Protein AF-0000000070023999 (afdb_homodimer)

Secondary structure (DSSP, 8-state):
----------------------HHHHHHHHHHHHHH-S-SEEEHHHHHHHHT--HHHHHHHHHHHHHTTSEEEEETTEEEE-/----------------------HHHHHHHHHHHHHH-S-SEEEHHHHHHHHT--HHHHHHHHHHHHHTTSEEEEETTEEEE-

pLDDT: mean 82.37, std 25.45, range [27.11, 98.69]

InterPro domains:
  IPR003316 E2F/DP family, winged-helix DNA-binding domain [PF02319] (20-82)
  IPR003316 E2F/DP family, winged-helix DNA-binding domain [SM01372] (18-82)
  IPR015633 E2F Family [PTHR12081] (13-81)
  IPR036388 Winged helix-like DNA-binding domain superfamily [G3DSA:1.10.10.10] (12-82)
  IPR036390 Winged helix DNA-binding domain superfamily [SSF46785] (18-82)

Radius of gyration: 24.55 Å; Cα contacts (8 Å, |Δi|>4): 162; chains: 2; bounding box: 36×41×125 Å

Sequence (164 aa):
KRSFAVHRSFLLPSKRPRHDTSLCFLTQRVCMILRDSCSRVIDLNALAKTLKVPKRRLYDVTNVLEGISLARKKSKNHIEWLKRSFAVHRSFLLPSKRPRHDTSLCFLTQRVCMILRDSCSRVIDLNALAKTLKVPKRRLYDVTNVLEGISLARKKSKNHIEWL

Nearest PDB structures (foldseek):
  2heo-assembly1_A  TM=8.759E-01  e=2.581E-01  Mus musculus
  8rpr-assembly1_A  TM=7.071E-01  e=1.057E-01  Streptomyces griseoviridis
  4p9f-assembly1_A  TM=7.690E-01  e=3.397E-01  Escherichia coli UMEA 3718-1
  8bgt-assembly1_A  TM=6.507E-01  e=2.961E-01  Photorhabdus laumondii subsp. laumondii TTO1
  1mkm-assembly1_B  TM=8.108E-01  e=1.437E+00  Thermotoga maritima

Foldseek 3Di:
DPCPPDPPPPVVVVPVPPPPPDLVSVLVVVVVCCVVDPFQKDQLVVVCVVVVHPSVSVCVNQVVCVVVPQKDDDDVRMIGGD/DPPPDDPPPPVVPPPVPPQPPDLVSVLVVVVVCCVVDPFQKDQLVVVCVVVVHPSVSVVVNQVVCVVVPQKDDDDVRMIGGD

Organism: Takifugu rubripes (NCBI:txid31033)

Structure (mmCIF, N/CA/C/O backbone):
data_AF-0000000070023999-model_v1
#
loop_
_entity.id
_entity.type
_entity.pdbx_description
1 polymer 'E2F/DP family winged-helix DNA-binding domain-containing protein'
#
loop_
_atom_site.group_PDB
_atom_site.id
_atom_site.type_symbol
_atom_site.label_atom_id
_atom_site.label_alt_id
_atom_site.label_comp_id
_atom_site.label_asym_id
_atom_site.label_entity_id
_atom_site.label_seq_id
_atom_site.pdbx_PDB_ins_code
_atom_site.Cartn_x
_atom_site.Cartn_y
_atom_site.Cartn_z
_atom_site.occupancy
_atom_site.B_iso_or_equiv
_atom_site.auth_seq_id
_atom_site.auth_comp_id
_atom_site.auth_asym_id
_atom_site.auth_atom_id
_atom_site.pdbx_PDB_model_num
ATOM 1 N N . LYS A 1 1 ? 22.344 9.93 60.844 1 27.11 1 LYS A N 1
ATOM 2 C CA . LYS A 1 1 ? 21.609 10.641 59.781 1 27.11 1 LYS A CA 1
ATOM 3 C C . LYS A 1 1 ? 22.203 10.375 58.406 1 27.11 1 LYS A C 1
ATOM 5 O O . LYS A 1 1 ? 23.266 10.922 58.062 1 27.11 1 LYS A O 1
ATOM 10 N N . ARG A 1 2 ? 22.203 9.062 57.938 1 32.91 2 ARG A N 1
ATOM 11 C CA . ARG A 1 2 ? 22.828 8.398 56.781 1 32.91 2 ARG A CA 1
ATOM 12 C C . ARG A 1 2 ? 22.234 8.891 55.469 1 32.91 2 ARG A C 1
ATOM 14 O O . ARG A 1 2 ? 21.078 8.602 55.156 1 32.91 2 ARG A O 1
ATOM 21 N N . SER A 1 3 ? 22.484 10.242 55.156 1 30.94 3 SER A N 1
ATOM 22 C CA . SER A 1 3 ? 21.922 11.016 54.062 1 30.94 3 SER A CA 1
ATOM 23 C C . SER A 1 3 ? 22.297 10.383 52.719 1 30.94 3 SER A C 1
ATOM 25 O O . SER A 1 3 ? 23.406 10.586 52.219 1 30.94 3 SER A O 1
ATOM 27 N N . PHE A 1 4 ? 22.016 9.07 52.5 1 35.56 4 PHE A N 1
ATOM 28 C CA . PHE A 1 4 ? 22.328 8.398 51.25 1 35.56 4 PHE A CA 1
ATOM 29 C C . PHE A 1 4 ? 21.562 9.031 50.094 1 35.56 4 PHE A C 1
ATOM 31 O O . PHE A 1 4 ? 20.391 8.719 49.875 1 35.56 4 PHE A O 1
ATOM 38 N N . ALA A 1 5 ? 21.609 10.398 49.875 1 30.94 5 ALA A N 1
ATOM 39 C CA . ALA A 1 5 ? 20.781 11.164 48.938 1 30.94 5 ALA A CA 1
ATOM 40 C C . ALA A 1 5 ? 20.938 10.664 47.5 1 30.94 5 ALA A C 1
ATOM 42 O O . ALA A 1 5 ? 19.969 10.617 46.75 1 30.94 5 ALA A O 1
ATOM 43 N N . VAL A 1 6 ? 22.188 10.578 47.031 1 36.22 6 VAL A N 1
ATOM 44 C CA . VAL A 1 6 ? 22.375 11.141 45.688 1 36.22 6 VAL A CA 1
ATOM 45 C C . VAL A 1 6 ? 21.75 10.211 44.656 1 36.22 6 VAL A C 1
ATOM 47 O O . VAL A 1 6 ? 22.344 9.195 44.281 1 36.22 6 VAL A O 1
ATOM 50 N N . HIS A 1 7 ? 20.625 9.586 44.844 1 36.78 7 HIS A N 1
ATOM 51 C CA . HIS A 1 7 ? 20.266 8.664 43.781 1 36.78 7 HIS A CA 1
ATOM 52 C C . HIS A 1 7 ? 20.203 9.375 42.438 1 36.78 7 HIS A C 1
ATOM 54 O O . HIS A 1 7 ? 19.547 10.422 42.312 1 36.78 7 HIS A O 1
ATOM 60 N N . ARG A 1 8 ? 21.266 9.336 41.594 1 33.03 8 ARG A N 1
ATOM 61 C CA . ARG A 1 8 ? 21.453 9.742 40.188 1 33.03 8 ARG A CA 1
ATOM 62 C C . ARG A 1 8 ? 20.219 9.43 39.375 1 33.03 8 ARG A C 1
ATOM 64 O O . ARG A 1 8 ? 19.703 8.312 39.406 1 33.03 8 ARG A O 1
ATOM 71 N N . SER A 1 9 ? 19.344 10.414 39.125 1 36.03 9 SER A N 1
ATOM 72 C CA . SER A 1 9 ? 18.234 10.57 38.188 1 36.03 9 SER A CA 1
ATOM 73 C C . SER A 1 9 ? 18.578 9.953 36.844 1 36.03 9 SER A C 1
ATOM 75 O O . SER A 1 9 ? 19.562 10.344 36.188 1 36.03 9 SER A O 1
ATOM 77 N N . PHE A 1 10 ? 18.562 8.609 36.75 1 35 10 PHE A N 1
ATOM 78 C CA . PHE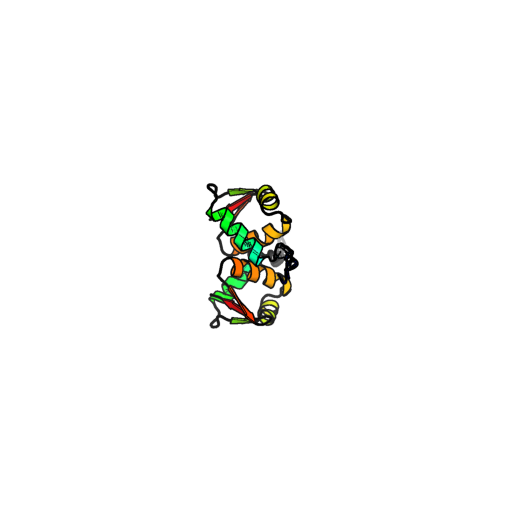 A 1 10 ? 18.609 7.918 35.469 1 35 10 PHE A CA 1
ATOM 79 C C . PHE A 1 10 ? 17.859 8.703 34.406 1 35 10 PHE A C 1
ATOM 81 O O . PHE A 1 10 ? 16.641 8.836 34.469 1 35 10 PHE A O 1
ATOM 88 N N . LEU A 1 11 ? 18.297 9.914 34.125 1 34.97 11 LEU A N 1
ATOM 89 C CA . LEU A 1 11 ? 17.922 10.656 32.906 1 34.97 11 LEU A CA 1
ATOM 90 C C . LEU A 1 11 ? 17.656 9.711 31.75 1 34.97 11 LEU A C 1
ATOM 92 O O . LEU A 1 11 ? 18.547 9.008 31.297 1 34.97 11 LEU A O 1
ATOM 96 N N . LEU A 1 12 ? 16.672 8.906 31.969 1 38.38 12 LEU A N 1
ATOM 97 C CA . LEU A 1 12 ? 16.203 8.094 30.844 1 38.38 12 LEU A CA 1
ATOM 98 C C . LEU A 1 12 ? 16.188 8.914 29.562 1 38.38 12 LEU A C 1
ATOM 100 O O . LEU A 1 12 ? 15.594 10 29.516 1 38.38 12 LEU A O 1
ATOM 104 N N . PRO A 1 13 ? 17.266 8.922 28.859 1 37.78 13 PRO A N 1
ATOM 105 C CA . PRO A 1 13 ? 17.188 9.625 27.578 1 37.78 13 PRO A CA 1
ATOM 106 C C . PRO A 1 13 ? 15.867 9.391 26.859 1 37.78 13 PRO A C 1
ATOM 108 O O . PRO A 1 13 ? 15.32 8.281 26.891 1 37.78 13 PRO A O 1
ATOM 111 N N . SER A 1 14 ? 14.805 10.188 27.062 1 37.34 14 SER A N 1
ATOM 112 C CA . SER A 1 14 ? 13.602 10.18 26.234 1 37.34 14 SER A CA 1
ATOM 113 C C . SER A 1 14 ? 13.938 9.93 24.766 1 37.34 14 SER A C 1
ATOM 115 O O . SER A 1 14 ? 14.18 10.875 24.016 1 37.34 14 SER A O 1
ATOM 117 N N . LYS A 1 15 ? 15.117 9.289 24.453 1 40.56 15 LYS A N 1
ATOM 118 C CA . LYS A 1 15 ? 15.273 9.117 23.016 1 40.56 15 LYS A CA 1
ATOM 119 C C . LYS A 1 15 ? 13.938 8.789 22.359 1 40.56 15 LYS A C 1
ATOM 121 O O . LYS A 1 15 ? 13.266 7.828 22.75 1 40.56 15 LYS A O 1
ATOM 126 N N . ARG A 1 16 ? 13.141 9.742 21.984 1 41.91 16 ARG A N 1
ATOM 127 C CA . ARG A 1 16 ? 11.984 9.453 21.156 1 41.91 16 ARG A CA 1
ATOM 128 C C . ARG A 1 16 ? 12.188 8.172 20.344 1 41.91 16 ARG A C 1
ATOM 130 O O . ARG A 1 16 ? 13.289 7.91 19.859 1 41.91 16 ARG A O 1
ATOM 137 N N . PRO A 1 17 ? 11.75 7.047 20.734 1 46.25 17 PRO A N 1
ATOM 138 C CA . PRO A 1 17 ? 11.953 5.863 19.891 1 46.25 17 PRO A CA 1
ATOM 139 C C . PRO A 1 17 ? 12.188 6.219 18.422 1 46.25 17 PRO A C 1
ATOM 141 O O . PRO A 1 17 ? 11.602 7.184 17.922 1 46.25 17 PRO A O 1
ATOM 144 N N . ARG A 1 18 ? 13.391 6.176 17.906 1 44.12 18 ARG A N 1
ATOM 145 C CA . ARG A 1 18 ? 13.609 6.297 16.469 1 44.12 18 ARG A CA 1
ATOM 146 C C . ARG A 1 18 ? 12.305 6.098 15.695 1 44.12 18 ARG A C 1
ATOM 148 O O . ARG A 1 18 ? 11.555 5.164 15.977 1 44.12 18 ARG A O 1
ATOM 155 N N . HIS A 1 19 ? 11.57 7.062 15.211 1 46.44 19 HIS A N 1
ATOM 156 C CA . HIS A 1 19 ? 10.453 7.098 14.273 1 46.44 19 HIS A CA 1
ATOM 157 C C . HIS A 1 19 ? 10.477 5.887 13.344 1 46.44 19 HIS A C 1
ATOM 159 O O . HIS A 1 19 ? 11.492 5.598 12.719 1 46.44 19 HIS A O 1
ATOM 165 N N . ASP A 1 20 ? 9.992 4.754 13.688 1 57.06 20 ASP A N 1
ATOM 166 C CA . ASP A 1 20 ? 9.781 3.658 12.742 1 57.06 20 ASP A CA 1
ATOM 167 C C . ASP A 1 20 ? 9.391 4.188 11.367 1 57.06 20 ASP A C 1
ATOM 169 O O . ASP A 1 20 ? 8.359 4.852 11.227 1 57.06 20 ASP A O 1
ATOM 173 N N . THR A 1 21 ? 10.281 4.535 10.492 1 81.56 21 THR A N 1
ATOM 174 C CA . THR A 1 21 ? 10.195 4.996 9.109 1 81.56 21 THR A CA 1
ATOM 175 C C . THR A 1 21 ? 9.523 3.947 8.227 1 81.56 21 THR A C 1
ATOM 177 O O . THR A 1 21 ? 9.477 4.09 7.004 1 81.56 21 THR A O 1
ATOM 180 N N . SER A 1 22 ? 8.914 2.943 8.852 1 95.06 22 SER A N 1
ATOM 181 C CA . SER A 1 22 ? 8.336 1.872 8.047 1 95.06 22 SER A CA 1
ATOM 182 C C . SER A 1 22 ? 7.113 2.359 7.277 1 95.06 22 SER A C 1
ATOM 184 O O . SER A 1 22 ? 6.402 3.254 7.734 1 95.06 22 SER A O 1
ATOM 186 N N . LEU A 1 23 ? 7.004 1.805 6.234 1 98.06 23 LEU A N 1
ATOM 187 C CA . LEU A 1 23 ? 5.852 2.135 5.402 1 98.06 23 LEU A CA 1
ATOM 188 C C . LEU A 1 23 ? 4.551 1.776 6.109 1 98.06 23 LEU A C 1
ATOM 190 O O . LEU A 1 23 ? 3.547 2.477 5.965 1 98.06 23 LEU A O 1
ATOM 194 N N . CYS A 1 24 ? 4.629 0.728 6.953 1 98.06 24 CYS A N 1
ATOM 195 C CA . CYS A 1 24 ? 3.467 0.349 7.746 1 98.06 24 CYS A CA 1
ATOM 196 C C . CYS A 1 24 ? 3.057 1.478 8.688 1 98.06 24 CYS A C 1
ATOM 198 O O . CYS A 1 24 ? 1.894 1.887 8.703 1 98.06 24 CYS A O 1
ATOM 200 N N . PHE A 1 25 ? 4.008 1.962 9.422 1 96.88 25 PHE A N 1
ATOM 201 C CA . PHE A 1 25 ? 3.74 3.037 10.367 1 96.88 25 PHE A CA 1
ATOM 202 C C . PHE A 1 25 ? 3.293 4.301 9.641 1 96.88 25 PHE A C 1
ATOM 204 O O . PHE A 1 25 ? 2.35 4.969 10.07 1 96.88 25 PHE A O 1
ATOM 211 N N . LEU A 1 26 ? 3.953 4.648 8.539 1 97.75 26 LEU A N 1
ATOM 212 C CA . LEU A 1 26 ? 3.541 5.797 7.738 1 97.75 26 LEU A CA 1
ATOM 213 C C . LEU A 1 26 ? 2.084 5.668 7.309 1 97.75 26 LEU A C 1
ATOM 215 O O . LEU A 1 26 ? 1.312 6.625 7.41 1 97.75 26 LEU A O 1
ATOM 219 N N . THR A 1 27 ? 1.639 4.531 6.867 1 98.5 27 THR A N 1
ATOM 220 C CA . THR A 1 27 ? 0.267 4.281 6.438 1 98.5 27 THR A CA 1
ATOM 221 C C . THR A 1 27 ? -0.713 4.539 7.578 1 98.5 27 THR A C 1
ATOM 223 O O . THR A 1 27 ? -1.75 5.176 7.379 1 98.5 27 THR A O 1
ATOM 226 N N . GLN A 1 28 ? -0.358 4.082 8.711 1 98.19 28 GLN A N 1
ATOM 227 C CA . GLN A 1 28 ? -1.217 4.293 9.875 1 98.19 28 GLN A CA 1
ATOM 228 C C . GLN A 1 28 ? -1.404 5.781 10.156 1 98.19 28 GLN A C 1
ATOM 230 O O . GLN A 1 28 ? -2.521 6.234 10.414 1 98.19 28 GLN A O 1
ATOM 235 N N . ARG A 1 29 ? -0.369 6.457 10.102 1 97.25 29 ARG A N 1
ATOM 236 C CA . ARG A 1 29 ? -0.443 7.891 10.352 1 97.25 29 ARG A CA 1
ATOM 237 C C . ARG A 1 29 ? -1.252 8.602 9.273 1 97.25 29 ARG A C 1
ATOM 239 O O . ARG A 1 29 ? -2.049 9.492 9.57 1 97.25 29 ARG A O 1
ATOM 246 N N . VAL A 1 30 ? -1.025 8.219 8.047 1 97.69 30 VAL A N 1
ATOM 247 C CA . VAL A 1 30 ? -1.779 8.781 6.934 1 97.69 30 VAL A CA 1
ATOM 248 C C . VAL A 1 30 ? -3.271 8.539 7.145 1 97.69 30 VAL A C 1
ATOM 250 O O . VAL A 1 30 ? -4.082 9.461 7.004 1 97.69 30 VAL A O 1
ATOM 253 N N . CYS A 1 31 ? -3.594 7.355 7.504 1 96.75 31 CYS A N 1
ATOM 254 C CA . CYS A 1 31 ? -4.996 7.004 7.695 1 96.75 31 CYS A CA 1
ATOM 255 C C . CYS A 1 31 ? -5.605 7.793 8.852 1 96.75 31 CYS A C 1
ATOM 257 O O . CYS A 1 31 ? -6.762 8.211 8.773 1 96.75 31 CYS A O 1
ATOM 259 N N . MET A 1 32 ? -4.852 7.988 9.867 1 96 32 MET A N 1
ATOM 260 C CA . MET A 1 32 ? -5.328 8.781 11 1 96 32 MET A CA 1
ATOM 261 C C . MET A 1 32 ? -5.641 10.211 10.562 1 96 32 MET A C 1
ATOM 263 O O . MET A 1 32 ? -6.691 10.758 10.906 1 96 32 MET A O 1
ATOM 267 N N . ILE A 1 33 ? -4.766 10.781 9.82 1 95.19 33 ILE A N 1
ATOM 268 C CA . ILE A 1 33 ? -4.934 12.156 9.344 1 95.19 33 ILE A CA 1
ATOM 269 C C . ILE A 1 33 ? -6.16 12.242 8.438 1 95.19 33 ILE A C 1
ATOM 271 O O . ILE A 1 33 ? -6.949 13.18 8.547 1 95.19 33 ILE A O 1
ATOM 275 N N . LEU A 1 34 ? -6.34 11.242 7.602 1 92.56 34 LEU A N 1
ATOM 276 C CA . LEU A 1 34 ? -7.453 11.25 6.664 1 92.56 34 LEU A CA 1
ATOM 277 C C . LEU A 1 34 ? -8.781 11.102 7.395 1 92.56 34 LEU A C 1
ATOM 279 O O . LEU A 1 34 ? -9.781 11.727 7.016 1 92.56 34 LEU A O 1
ATOM 283 N N . ARG A 1 35 ? -8.773 10.297 8.367 1 92.38 35 ARG A N 1
ATOM 284 C CA . ARG A 1 35 ? -9.984 10.102 9.164 1 92.38 35 ARG A CA 1
ATOM 285 C C . ARG A 1 35 ? -10.391 11.383 9.875 1 92.38 35 ARG A C 1
ATOM 287 O O . ARG A 1 35 ? -11.578 11.656 10.055 1 92.38 35 ARG A O 1
ATOM 294 N N . ASP A 1 36 ? -9.445 12.164 10.219 1 92.88 36 ASP A N 1
ATOM 295 C CA . ASP A 1 36 ? -9.688 13.383 10.992 1 92.88 36 ASP A CA 1
ATOM 296 C C . ASP A 1 36 ? -9.891 14.586 10.07 1 92.88 36 ASP A C 1
ATOM 298 O O . ASP A 1 36 ? -10.234 15.672 10.531 1 92.88 36 ASP A O 1
ATOM 302 N N . SER A 1 37 ? -9.664 14.414 8.828 1 92.12 37 SER A N 1
ATOM 303 C CA . SER A 1 37 ? -9.734 15.523 7.883 1 92.12 37 SER A CA 1
ATOM 304 C C . SER A 1 37 ? -11.164 15.789 7.434 1 92.12 37 SER A C 1
ATOM 306 O O . SER A 1 37 ? -11.961 14.859 7.309 1 92.12 37 SER A O 1
ATOM 308 N N . CYS A 1 38 ? -11.484 17.031 7.176 1 90.62 38 CYS A N 1
ATOM 309 C CA . CYS A 1 38 ? -12.805 17.422 6.684 1 90.62 38 CYS A CA 1
ATOM 310 C C . CYS A 1 38 ? -12.883 17.281 5.168 1 90.62 38 CYS A C 1
ATOM 312 O O . CYS A 1 38 ? -13.969 17.125 4.613 1 90.62 38 CYS A O 1
ATOM 314 N N . SER A 1 39 ? -11.734 17.25 4.504 1 93.69 39 SER A N 1
ATOM 315 C CA . SER A 1 39 ? -11.656 17.125 3.053 1 93.69 39 SER A CA 1
ATOM 316 C C . SER A 1 39 ? -11.258 15.703 2.641 1 93.69 39 SER A C 1
ATOM 318 O O . SER A 1 39 ? -10.453 15.062 3.316 1 93.69 39 SER A O 1
ATOM 320 N N . ARG A 1 40 ? -11.828 15.32 1.509 1 94.69 40 ARG A N 1
ATOM 321 C CA . ARG A 1 40 ? -11.453 14.023 0.956 1 94.69 40 ARG A CA 1
ATOM 322 C C . ARG A 1 40 ? -10.258 14.148 0.021 1 94.69 40 ARG A C 1
ATOM 324 O O . ARG A 1 40 ? -9.672 13.141 -0.386 1 94.69 40 ARG A O 1
ATOM 331 N N . VAL A 1 41 ? -9.992 15.391 -0.275 1 97.31 41 VAL A N 1
ATOM 332 C CA . VAL A 1 41 ? -8.867 15.625 -1.172 1 97.31 41 VAL A CA 1
ATOM 333 C C . VAL A 1 41 ? -7.672 16.156 -0.378 1 97.31 41 VAL A C 1
ATOM 335 O O . VAL A 1 41 ? -7.809 17.094 0.408 1 97.31 41 VAL A O 1
ATOM 338 N N . ILE A 1 42 ? -6.559 15.5 -0.648 1 96.06 42 ILE A N 1
ATOM 339 C CA . ILE A 1 42 ? -5.379 15.867 0.126 1 96.06 42 ILE A CA 1
ATOM 340 C C . ILE A 1 42 ? -4.219 16.172 -0.816 1 96.06 42 ILE A C 1
ATOM 342 O O . ILE A 1 42 ? -4.012 15.477 -1.81 1 96.06 42 ILE A O 1
ATOM 346 N N . ASP A 1 43 ? -3.539 17.266 -0.469 1 97.88 43 ASP A N 1
ATOM 347 C CA . ASP A 1 43 ? -2.303 17.641 -1.152 1 97.88 43 ASP A CA 1
ATOM 348 C C . ASP A 1 43 ? -1.113 16.859 -0.587 1 97.88 43 ASP A C 1
ATOM 350 O O . ASP A 1 43 ? -0.774 17.016 0.589 1 97.88 43 ASP A O 1
ATOM 354 N N . LEU A 1 44 ? -0.425 16.141 -1.449 1 98.38 44 LEU A N 1
ATOM 355 C CA . LEU A 1 44 ? 0.646 15.25 -1.004 1 98.38 44 LEU A CA 1
ATOM 356 C C . LEU A 1 44 ? 1.856 16.047 -0.54 1 98.38 44 LEU A C 1
ATOM 358 O O . LEU A 1 44 ? 2.609 15.602 0.327 1 98.38 44 LEU A O 1
ATOM 362 N N . ASN A 1 45 ? 2.055 17.266 -1.13 1 98.38 45 ASN A N 1
ATOM 363 C CA . ASN A 1 45 ? 3.125 18.125 -0.636 1 98.38 45 ASN A CA 1
ATOM 364 C C . ASN A 1 45 ? 2.879 18.562 0.808 1 98.38 45 ASN A C 1
ATOM 366 O O . ASN A 1 45 ? 3.793 18.516 1.635 1 98.38 45 ASN A O 1
ATOM 370 N N . ALA A 1 46 ? 1.671 18.984 1.111 1 97.69 46 ALA A N 1
ATOM 371 C CA . ALA A 1 46 ? 1.308 19.375 2.467 1 97.69 46 ALA A CA 1
ATOM 372 C C . ALA A 1 46 ? 1.404 18.203 3.434 1 97.69 46 ALA A C 1
ATOM 374 O O . ALA A 1 46 ? 1.887 18.359 4.559 1 97.69 46 ALA A O 1
ATOM 375 N N . LEU A 1 47 ? 0.924 17.094 2.965 1 97.56 47 LEU A N 1
ATOM 376 C CA . LEU A 1 47 ? 0.959 15.898 3.799 1 97.56 47 LEU A CA 1
ATOM 377 C C . LEU A 1 47 ? 2.396 15.492 4.109 1 97.56 47 LEU A C 1
ATOM 379 O O . LEU A 1 47 ? 2.713 15.141 5.246 1 97.56 47 LEU A O 1
ATOM 383 N N . ALA A 1 48 ? 3.303 15.555 3.115 1 97.81 48 ALA A N 1
ATOM 384 C CA . ALA A 1 48 ? 4.715 15.234 3.303 1 97.81 48 ALA A CA 1
ATOM 385 C C . ALA A 1 48 ? 5.352 16.141 4.352 1 97.81 48 ALA A C 1
ATOM 387 O O . ALA A 1 48 ? 6.121 15.68 5.195 1 97.81 48 ALA A O 1
ATOM 388 N N . LYS A 1 49 ? 5.016 17.406 4.34 1 97.44 49 LYS A N 1
ATOM 389 C CA . LYS A 1 49 ? 5.52 18.375 5.309 1 97.44 49 LYS A CA 1
ATOM 390 C C . LYS A 1 49 ? 4.992 18.078 6.711 1 97.44 49 LYS A C 1
ATOM 392 O O . LYS A 1 49 ? 5.746 18.109 7.684 1 97.44 49 LYS A O 1
ATOM 397 N N . THR A 1 50 ? 3.67 17.797 6.75 1 96.12 50 THR A N 1
ATOM 398 C CA . THR A 1 50 ? 3.018 17.516 8.023 1 96.12 50 THR A CA 1
ATOM 399 C C . THR A 1 50 ? 3.625 16.281 8.68 1 96.12 50 THR A C 1
ATOM 401 O O . THR A 1 50 ? 3.891 16.281 9.883 1 96.12 50 THR A O 1
ATOM 404 N N . LEU A 1 51 ? 3.891 15.25 7.895 1 96.69 51 LEU A N 1
ATOM 405 C CA . LEU A 1 51 ? 4.363 13.969 8.414 1 96.69 51 LEU A CA 1
ATOM 406 C C . LEU A 1 51 ? 5.887 13.93 8.461 1 96.69 51 LEU A C 1
ATOM 408 O O . LEU A 1 51 ? 6.469 13 9.016 1 96.69 51 LEU A O 1
ATOM 412 N N . LYS A 1 52 ? 6.5 14.867 7.848 1 97 52 LYS A N 1
ATOM 413 C CA . LYS A 1 52 ? 7.957 14.961 7.793 1 97 52 LYS A CA 1
ATOM 414 C C . LYS A 1 52 ? 8.562 13.711 7.164 1 97 52 LYS A C 1
ATOM 416 O O . LYS A 1 52 ? 9.477 13.102 7.727 1 97 52 LYS A O 1
ATOM 421 N N . VAL A 1 53 ? 8.008 13.359 5.984 1 97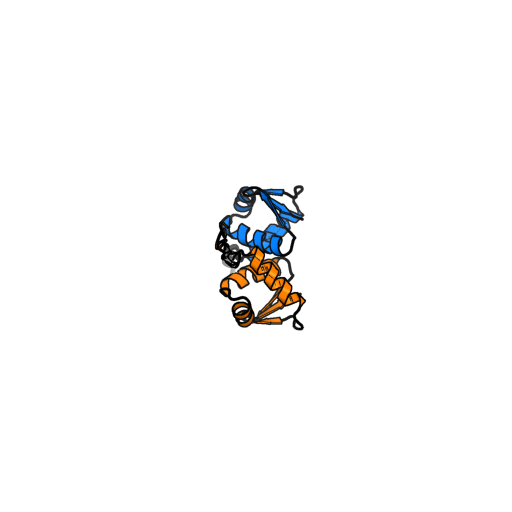.81 53 VAL A N 1
ATOM 422 C CA . VAL A 1 53 ? 8.5 12.227 5.211 1 97.81 53 VAL A CA 1
ATOM 423 C C . VAL A 1 53 ? 8.727 12.648 3.762 1 97.81 53 VAL A C 1
ATOM 425 O O . VAL A 1 53 ? 8.125 13.617 3.289 1 97.81 53 VAL A O 1
ATOM 428 N N . PRO A 1 54 ? 9.695 11.977 3.066 1 97.19 54 PRO A N 1
ATOM 429 C CA . PRO A 1 54 ? 9.805 12.219 1.625 1 97.19 54 PRO A CA 1
ATOM 430 C C . PRO A 1 54 ? 8.508 11.922 0.88 1 97.19 54 PRO A C 1
ATOM 432 O O . PRO A 1 54 ? 7.828 10.938 1.181 1 97.19 54 PRO A O 1
ATOM 435 N N . LYS A 1 55 ? 8.18 12.766 -0.069 1 97.88 55 LYS A N 1
ATOM 436 C CA . LYS A 1 55 ? 6.949 12.633 -0.844 1 97.88 55 LYS A CA 1
ATOM 437 C C . LYS A 1 55 ? 6.891 11.273 -1.545 1 97.88 55 LYS A C 1
ATOM 439 O O . LYS A 1 55 ? 5.812 10.695 -1.688 1 97.88 55 LYS A O 1
ATOM 444 N N . ARG A 1 56 ? 7.977 10.766 -1.947 1 97.75 56 ARG A N 1
ATOM 445 C CA . ARG A 1 56 ? 8.039 9.492 -2.664 1 97.75 56 ARG A CA 1
ATOM 446 C C . ARG A 1 56 ? 7.434 8.367 -1.836 1 97.75 56 ARG A C 1
ATOM 448 O O . ARG A 1 56 ? 6.82 7.449 -2.385 1 97.75 56 ARG A O 1
ATOM 455 N N . ARG A 1 57 ? 7.555 8.359 -0.534 1 98.31 57 ARG A N 1
ATOM 456 C CA . ARG A 1 57 ? 6.992 7.336 0.342 1 98.31 57 ARG A CA 1
ATOM 457 C C . ARG A 1 57 ? 5.469 7.383 0.332 1 98.31 57 ARG A C 1
ATOM 459 O O . ARG A 1 57 ? 4.809 6.348 0.462 1 98.31 57 ARG A O 1
ATOM 466 N N . LEU A 1 58 ? 4.906 8.547 0.13 1 98.44 58 LEU A N 1
ATOM 467 C CA . LEU A 1 58 ? 3.455 8.695 0.08 1 98.44 58 LEU A CA 1
ATOM 468 C C . LEU A 1 58 ? 2.893 8.109 -1.211 1 98.44 58 LEU A C 1
ATOM 470 O O . LEU A 1 58 ? 1.777 7.586 -1.226 1 98.44 58 LEU A O 1
ATOM 474 N N . TYR A 1 59 ? 3.725 8.211 -2.197 1 98 59 TYR A N 1
ATOM 475 C CA . TYR A 1 59 ? 3.287 7.562 -3.432 1 98 59 TYR A CA 1
ATOM 476 C C . TYR A 1 59 ? 3.117 6.062 -3.23 1 98 59 TYR A C 1
ATOM 478 O O . TYR A 1 59 ? 2.162 5.465 -3.738 1 98 59 TYR A O 1
ATOM 486 N N . ASP A 1 60 ? 3.973 5.453 -2.545 1 98.38 60 ASP A N 1
ATOM 487 C CA . ASP A 1 60 ? 3.836 4.027 -2.264 1 98.38 60 ASP A CA 1
ATOM 488 C C . ASP A 1 60 ? 2.525 3.732 -1.536 1 98.38 60 ASP A C 1
ATOM 490 O O . ASP A 1 60 ? 1.78 2.832 -1.927 1 98.38 60 ASP A O 1
ATOM 494 N N . VAL A 1 61 ? 2.262 4.492 -0.568 1 98.69 61 VAL A N 1
ATOM 495 C CA . VAL A 1 61 ? 1.042 4.336 0.217 1 98.69 61 VAL A CA 1
ATOM 496 C C . VAL A 1 61 ? -0.18 4.516 -0.681 1 98.69 61 VAL A C 1
ATOM 498 O O . VAL A 1 61 ? -1.059 3.652 -0.726 1 98.69 61 VAL A O 1
ATOM 501 N N . THR A 1 62 ? -0.193 5.637 -1.432 1 98.5 62 THR A N 1
ATOM 502 C CA . THR A 1 62 ? -1.389 5.988 -2.189 1 98.5 62 THR A CA 1
ATOM 503 C C . THR A 1 62 ? -1.609 5.008 -3.338 1 98.5 62 THR A C 1
ATOM 505 O O . THR A 1 62 ? -2.752 4.684 -3.672 1 98.5 62 THR A O 1
ATOM 508 N N . ASN A 1 63 ? -0.527 4.543 -3.959 1 98.12 63 ASN A N 1
ATOM 509 C CA . ASN A 1 63 ? -0.66 3.57 -5.039 1 98.12 63 ASN A CA 1
ATOM 510 C C . ASN A 1 63 ? -1.292 2.27 -4.551 1 98.12 63 ASN A C 1
ATOM 512 O O . ASN A 1 63 ? -2.145 1.696 -5.23 1 98.12 63 ASN A O 1
ATOM 516 N N . VAL A 1 64 ? -0.884 1.793 -3.414 1 98.69 64 VAL A N 1
ATOM 517 C CA . VAL A 1 64 ? -1.446 0.562 -2.869 1 98.69 64 VAL A CA 1
ATOM 518 C C . VAL A 1 64 ? -2.908 0.788 -2.486 1 98.69 64 VAL A C 1
ATOM 520 O O . VAL A 1 64 ? -3.773 -0.026 -2.812 1 98.69 64 VAL A O 1
ATOM 523 N N . LEU A 1 65 ? -3.191 1.924 -1.855 1 98.44 65 LEU A N 1
ATOM 524 C CA . LEU A 1 65 ? -4.562 2.227 -1.455 1 98.44 65 LEU A CA 1
ATOM 525 C C . LEU A 1 65 ? -5.465 2.377 -2.676 1 98.44 65 LEU A C 1
ATOM 527 O O . LEU A 1 65 ? -6.637 1.992 -2.637 1 98.44 65 LEU A O 1
ATOM 531 N N . GLU A 1 66 ? -4.965 2.967 -3.688 1 98.31 66 GLU A N 1
ATOM 532 C CA . GLU A 1 66 ? -5.711 3.037 -4.941 1 98.31 66 GLU A CA 1
ATOM 533 C C . GLU A 1 66 ? -5.941 1.646 -5.523 1 98.31 66 GLU A C 1
ATOM 535 O O . GLU A 1 66 ? -7.023 1.359 -6.047 1 98.31 66 GLU A O 1
ATOM 540 N N . GLY A 1 67 ? -4.961 0.805 -5.398 1 98.12 67 GLY A N 1
ATOM 541 C CA . GLY A 1 67 ? -5.078 -0.556 -5.898 1 98.12 67 GLY A CA 1
ATOM 542 C C . GLY A 1 67 ? -6.223 -1.325 -5.266 1 98.12 67 GLY A C 1
ATOM 543 O O . GLY A 1 67 ? -6.758 -2.258 -5.867 1 98.12 67 GLY A O 1
ATOM 544 N N . ILE A 1 68 ? -6.543 -0.959 -4.141 1 97.75 68 ILE A N 1
ATOM 545 C CA . ILE A 1 68 ? -7.633 -1.655 -3.465 1 97.75 68 ILE A CA 1
ATOM 546 C C . ILE A 1 68 ? -8.859 -0.747 -3.391 1 97.75 68 ILE A C 1
ATOM 548 O O . ILE A 1 68 ? -9.742 -0.953 -2.557 1 97.75 68 ILE A O 1
ATOM 552 N N . SER A 1 69 ? -8.812 0.411 -4.105 1 97.5 69 SER A N 1
ATOM 553 C CA . SER A 1 69 ? -9.945 1.296 -4.355 1 97.5 69 SER A CA 1
ATOM 554 C C . SER A 1 69 ? -10.297 2.107 -3.111 1 97.5 69 SER A C 1
ATOM 556 O O . SER A 1 69 ? -11.477 2.371 -2.85 1 97.5 69 SER A O 1
ATOM 558 N N . LEU A 1 70 ? -9.328 2.49 -2.346 1 97.25 70 LEU A N 1
ATOM 559 C CA . LEU A 1 70 ? -9.578 3.334 -1.183 1 97.25 70 LEU A CA 1
ATOM 560 C C . LEU A 1 70 ? -9.148 4.773 -1.452 1 97.25 70 LEU A C 1
ATOM 562 O O . LEU A 1 70 ? -9.523 5.684 -0.709 1 97.25 70 LEU A O 1
ATOM 566 N N . ALA A 1 71 ? -8.375 4.934 -2.445 1 97.62 71 ALA A N 1
ATOM 567 C CA . ALA A 1 71 ? -7.934 6.262 -2.875 1 97.62 71 ALA A CA 1
ATOM 568 C C . ALA A 1 71 ? -7.902 6.363 -4.398 1 97.62 71 ALA A C 1
ATOM 570 O O . ALA A 1 71 ? -7.918 5.344 -5.094 1 97.62 71 ALA A O 1
ATOM 571 N N . ARG A 1 72 ? -7.934 7.551 -4.855 1 97.56 72 ARG A N 1
ATOM 572 C CA . ARG A 1 72 ? -7.84 7.789 -6.293 1 97.56 72 ARG A CA 1
ATOM 573 C C . ARG A 1 72 ? -7.098 9.086 -6.582 1 97.56 72 ARG A C 1
ATOM 575 O O . ARG A 1 72 ? -7.324 10.102 -5.914 1 97.56 72 ARG A O 1
ATOM 582 N N . LYS A 1 73 ? -6.301 9 -7.598 1 96.75 73 LYS A N 1
ATOM 583 C CA . LYS A 1 73 ? -5.637 10.219 -8.031 1 96.75 73 LYS A CA 1
ATOM 584 C C . LYS A 1 73 ? -6.645 11.227 -8.586 1 96.75 73 LYS A C 1
ATOM 586 O O . LYS A 1 73 ? -7.422 10.906 -9.484 1 96.75 73 LYS A O 1
ATOM 591 N N . LYS A 1 74 ? -6.648 12.453 -8.094 1 97.19 74 LYS A N 1
ATOM 592 C CA . LYS A 1 74 ? -7.516 13.516 -8.578 1 97.19 74 LYS A CA 1
ATOM 593 C C . LYS A 1 74 ? -6.785 14.414 -9.578 1 97.19 74 LYS A C 1
ATOM 595 O O . LYS A 1 74 ? -7.32 14.734 -10.641 1 97.19 74 LYS A O 1
ATOM 600 N N . SER A 1 75 ? -5.594 14.859 -9.203 1 97.12 75 SER A N 1
ATOM 601 C CA . SER A 1 75 ? -4.703 15.68 -10.016 1 97.12 75 SER A CA 1
ATOM 602 C C . SER A 1 75 ? -3.264 15.594 -9.516 1 97.12 75 SER A C 1
ATOM 604 O O . SER A 1 75 ? -2.961 14.805 -8.617 1 97.12 75 SER A O 1
ATOM 606 N N . LYS A 1 76 ? -2.389 16.281 -10.195 1 97.06 76 LYS A N 1
ATOM 607 C CA . LYS A 1 76 ? -0.991 16.25 -9.781 1 97.06 76 LYS A CA 1
ATOM 608 C C . LYS A 1 76 ? -0.858 16.531 -8.281 1 97.06 76 LYS A C 1
ATOM 610 O O . LYS A 1 76 ? -1.349 17.547 -7.797 1 97.06 76 LYS A O 1
ATOM 615 N N . ASN A 1 77 ? -0.374 15.688 -7.52 1 97.81 77 ASN A N 1
ATOM 616 C CA . ASN A 1 77 ? -0.044 15.797 -6.105 1 97.81 77 ASN A CA 1
ATOM 617 C C . ASN A 1 77 ? -1.296 15.75 -5.23 1 97.81 77 ASN A C 1
ATOM 619 O O . ASN A 1 77 ? -1.241 16.078 -4.043 1 97.81 77 ASN A O 1
ATOM 623 N N . HIS A 1 78 ? -2.449 15.562 -5.859 1 98.19 78 HIS A N 1
ATOM 624 C CA . HIS A 1 78 ? -3.684 15.516 -5.082 1 98.19 78 HIS A CA 1
ATOM 625 C C . HIS A 1 78 ? -4.355 14.156 -5.203 1 98.19 78 HIS A C 1
ATOM 627 O O . HIS A 1 78 ? -4.52 13.633 -6.309 1 98.19 78 HIS A O 1
ATOM 633 N N . ILE A 1 79 ? -4.75 13.672 -4.055 1 97.88 79 ILE A N 1
ATOM 634 C CA . ILE A 1 79 ? -5.414 12.375 -3.98 1 97.88 79 ILE A CA 1
ATOM 635 C C . ILE A 1 79 ? -6.738 12.508 -3.238 1 97.88 79 ILE A C 1
ATOM 637 O O . ILE A 1 79 ? -6.867 13.336 -2.332 1 97.88 79 ILE A O 1
ATOM 641 N N . GLU A 1 80 ? -7.699 11.773 -3.68 1 98.06 80 GLU A N 1
ATOM 642 C CA . GLU A 1 80 ? -9 11.711 -3.023 1 98.06 80 GLU A CA 1
ATOM 643 C C . GLU A 1 80 ? -9.164 10.406 -2.244 1 98.06 80 GLU A C 1
ATOM 645 O O . GLU A 1 80 ? -8.891 9.328 -2.77 1 98.06 80 GLU A O 1
ATOM 650 N N . TRP A 1 81 ? -9.555 10.547 -1.06 1 95.31 81 TRP A N 1
ATOM 651 C CA . TRP A 1 81 ? -9.867 9.383 -0.235 1 95.31 81 TRP A CA 1
ATOM 652 C C . TRP A 1 81 ? -11.32 8.969 -0.404 1 95.31 81 TRP A C 1
ATOM 654 O O . TRP A 1 81 ? -12.219 9.812 -0.356 1 95.31 81 TRP A O 1
ATOM 664 N N . LEU A 1 82 ? -11.5 7.688 -0.589 1 90.19 82 LEU A N 1
ATOM 665 C CA . LEU A 1 82 ? -12.844 7.223 -0.934 1 90.19 82 LEU A CA 1
ATOM 666 C C . LEU A 1 82 ? -13.555 6.664 0.292 1 90.19 82 LEU A C 1
ATOM 668 O O . LEU A 1 82 ? -12.914 6.145 1.207 1 90.19 82 LEU A O 1
ATOM 672 N N . LYS B 1 1 ? -7.754 -5.711 -66.5 1 31.78 1 LYS B N 1
ATOM 673 C CA . LYS B 1 1 ? -8.297 -6.133 -65.188 1 31.78 1 LYS B CA 1
ATOM 674 C C . LYS B 1 1 ? -7.262 -5.984 -64.125 1 31.78 1 LYS B C 1
ATOM 676 O O . LYS B 1 1 ? -6.246 -6.684 -64.062 1 31.78 1 LYS B O 1
ATOM 681 N N . ARG B 1 2 ? -7.062 -4.734 -63.531 1 31.53 2 ARG B N 1
ATOM 682 C CA . ARG B 1 2 ? -6.098 -4.137 -62.594 1 31.53 2 ARG B CA 1
ATOM 683 C C . ARG B 1 2 ? -6.223 -4.734 -61.219 1 31.53 2 ARG B C 1
ATOM 685 O O . ARG B 1 2 ? -7.238 -4.539 -60.531 1 31.53 2 ARG B O 1
ATOM 692 N N . SER B 1 3 ? -5.809 -6.066 -61.062 1 33.66 3 SER B N 1
ATOM 693 C CA . SER B 1 3 ? -5.734 -6.836 -59.812 1 33.66 3 SER B CA 1
ATOM 694 C C . SER B 1 3 ? -5 -6.055 -58.719 1 33.66 3 SER B C 1
ATOM 696 O O . SER B 1 3 ? -3.797 -5.812 -58.844 1 33.66 3 SER B O 1
ATOM 698 N N . PHE B 1 4 ? -5.664 -4.973 -58.188 1 34.56 4 PHE B N 1
ATOM 699 C CA . PHE B 1 4 ? -5.18 -4.219 -57.031 1 34.56 4 PHE B CA 1
ATOM 700 C C . PHE B 1 4 ? -4.777 -5.16 -55.906 1 34.56 4 PHE B C 1
ATOM 702 O O . PHE B 1 4 ? -5.582 -5.98 -55.469 1 34.56 4 PHE B O 1
ATOM 709 N N . ALA B 1 5 ? -3.439 -5.52 -55.75 1 29.83 5 ALA B N 1
ATOM 710 C CA . ALA B 1 5 ? -2.582 -6.289 -54.844 1 29.83 5 ALA B CA 1
ATOM 711 C C . ALA B 1 5 ? -3.037 -6.141 -53.406 1 29.83 5 ALA B C 1
ATOM 713 O O . ALA B 1 5 ? -3.885 -5.301 -53.094 1 29.83 5 ALA B O 1
ATOM 714 N N . VAL B 1 6 ? -2.021 -6.457 -52.5 1 33.62 6 VAL B N 1
ATOM 715 C CA . VAL B 1 6 ? -1.531 -7.098 -51.312 1 33.62 6 VAL B CA 1
ATOM 716 C C . VAL B 1 6 ? -1.722 -6.164 -50.094 1 33.62 6 VAL B C 1
ATOM 718 O O . VAL B 1 6 ? -1.07 -5.117 -50.031 1 33.62 6 VAL B O 1
ATOM 721 N N . HIS B 1 7 ? -2.969 -5.75 -49.812 1 36.12 7 HIS B N 1
ATOM 722 C CA . HIS B 1 7 ? -3.115 -4.953 -48.594 1 36.12 7 HIS B CA 1
ATOM 723 C C . HIS B 1 7 ? -2.314 -5.551 -47.469 1 36.12 7 HIS B C 1
ATOM 725 O O . HIS B 1 7 ? -2.453 -6.738 -47.156 1 36.12 7 HIS B O 1
ATOM 731 N N . ARG B 1 8 ? -1.064 -5.094 -47.188 1 32.31 8 ARG B N 1
ATOM 732 C CA . ARG B 1 8 ? -0.151 -5.285 -46.062 1 32.31 8 ARG B CA 1
ATOM 733 C C . ARG B 1 8 ? -0.908 -5.301 -44.75 1 32.31 8 ARG B C 1
ATOM 735 O O . ARG B 1 8 ? -1.665 -4.375 -44.438 1 32.31 8 ARG B O 1
ATOM 742 N N . SER B 1 9 ? -1.342 -6.484 -44.281 1 36.53 9 SER B N 1
ATOM 743 C CA . SER B 1 9 ? -1.801 -6.844 -42.938 1 36.53 9 SER B CA 1
ATOM 744 C C . SER B 1 9 ? -1.017 -6.094 -41.875 1 36.53 9 SER B C 1
ATOM 746 O O . SER B 1 9 ? 0.213 -6.172 -41.844 1 36.53 9 SER B O 1
ATOM 748 N N . PHE B 1 10 ? -1.372 -4.84 -41.625 1 34.72 10 PHE B N 1
ATOM 749 C CA . PHE B 1 10 ? -0.908 -4.094 -40.438 1 34.72 10 PHE B CA 1
ATOM 750 C C . PHE B 1 10 ? -0.73 -5.016 -39.25 1 34.72 10 PHE B C 1
ATOM 752 O O . PHE B 1 10 ? -1.709 -5.535 -38.719 1 34.72 10 PHE B O 1
ATOM 759 N N . LEU B 1 11 ? 0.134 -6.02 -39.344 1 35.78 11 LEU B N 1
ATOM 760 C CA . LEU B 1 11 ? 0.647 -6.742 -38.156 1 35.78 11 LEU B CA 1
ATOM 761 C C . LEU B 1 11 ? 0.749 -5.824 -36.969 1 35.78 11 LEU B C 1
ATOM 763 O O . LEU B 1 11 ? 1.523 -4.867 -36.969 1 35.78 11 LEU B O 1
ATOM 767 N N . LEU B 1 12 ? -0.39 -5.367 -36.531 1 38.84 12 LEU B N 1
ATOM 768 C CA . LEU B 1 12 ? -0.406 -4.648 -35.25 1 38.84 12 LEU B CA 1
ATOM 769 C C . LEU B 1 12 ? 0.501 -5.328 -34.25 1 38.84 12 LEU B C 1
ATOM 771 O O . LEU B 1 12 ? 0.406 -6.539 -34.031 1 38.84 12 LEU B O 1
ATOM 775 N N . PRO B 1 13 ? 1.703 -4.875 -34.125 1 38.25 13 PRO B N 1
ATOM 776 C CA . PRO B 1 13 ? 2.549 -5.469 -33.094 1 38.25 13 PRO B CA 1
ATOM 777 C C . PRO B 1 13 ? 1.795 -5.711 -31.797 1 38.25 13 PRO B C 1
ATOM 779 O O . PRO B 1 13 ? 0.939 -4.906 -31.406 1 38.25 13 PRO B O 1
ATOM 782 N N . SER B 1 14 ? 1.172 -6.844 -31.516 1 38.5 14 SER B N 1
ATOM 783 C CA . SER B 1 14 ? 0.655 -7.258 -30.219 1 38.5 14 SER B CA 1
ATOM 784 C C . SER B 1 14 ? 1.555 -6.773 -29.094 1 38.5 14 SER B C 1
ATOM 786 O O . SER B 1 14 ? 2.48 -7.48 -28.672 1 38.5 14 SER B O 1
ATOM 788 N N . LYS B 1 15 ? 2.396 -5.707 -29.297 1 40.12 15 LYS B N 1
ATOM 789 C CA . LYS B 1 15 ? 3.176 -5.348 -28.109 1 40.12 15 LYS B CA 1
ATOM 790 C C . LYS B 1 15 ? 2.34 -5.484 -26.844 1 40.12 15 LYS B C 1
ATOM 792 O O . LYS B 1 15 ? 1.252 -4.914 -26.75 1 40.12 15 LYS B O 1
ATOM 797 N N . ARG B 1 16 ? 2.287 -6.582 -26.188 1 42.31 16 ARG B N 1
ATOM 798 C CA . ARG B 1 16 ? 1.688 -6.688 -24.859 1 42.31 16 ARG B CA 1
ATOM 799 C C . ARG B 1 16 ? 1.731 -5.352 -24.125 1 42.31 16 ARG B C 1
ATOM 801 O O . ARG B 1 16 ? 2.717 -4.617 -24.219 1 42.31 16 ARG B O 1
ATOM 808 N N . PRO B 1 17 ? 0.738 -4.531 -24.078 1 46.47 17 PRO B N 1
ATOM 809 C CA . PRO B 1 17 ? 0.825 -3.291 -23.312 1 46.47 17 PRO B CA 1
ATOM 810 C C . PRO B 1 17 ? 1.883 -3.354 -22.203 1 46.47 17 PRO B C 1
ATOM 812 O O . PRO B 1 17 ? 2.068 -4.402 -21.578 1 46.47 17 PRO B O 1
ATOM 815 N N . ARG B 1 18 ? 3.074 -2.789 -22.391 1 44.19 18 ARG B N 1
ATOM 816 C CA . ARG B 1 18 ? 4.02 -2.668 -21.297 1 44.19 18 ARG B CA 1
ATOM 817 C C . ARG B 1 18 ? 3.322 -2.871 -19.953 1 44.19 18 ARG B C 1
ATOM 819 O O . ARG B 1 18 ? 2.312 -2.225 -19.672 1 44.19 18 ARG B O 1
ATOM 826 N N . HIS B 1 19 ? 3.211 -4.039 -19.453 1 48 19 HIS B N 1
ATOM 827 C CA . HIS B 1 19 ? 2.77 -4.344 -18.094 1 48 19 HIS B CA 1
ATOM 828 C C . HIS B 1 19 ? 3.029 -3.17 -17.156 1 48 19 HIS B C 1
ATOM 830 O O . HIS B 1 19 ? 4.137 -2.633 -17.125 1 48 19 HIS B O 1
ATOM 836 N N . ASP B 1 20 ? 2.188 -2.205 -17.016 1 58.44 20 ASP B N 1
ATOM 837 C CA . ASP B 1 20 ? 2.287 -1.161 -16 1 58.44 20 ASP B CA 1
ATOM 838 C C . ASP B 1 20 ? 2.898 -1.706 -14.711 1 58.44 20 ASP B C 1
ATOM 840 O O . ASP B 1 20 ? 2.383 -2.664 -14.133 1 58.44 20 ASP B O 1
ATOM 844 N N . THR B 1 21 ? 4.176 -1.671 -14.477 1 82.5 21 THR B N 1
ATOM 845 C CA . THR B 1 21 ? 4.977 -2.043 -13.312 1 82.5 21 THR B CA 1
ATOM 846 C C . THR B 1 21 ? 4.578 -1.221 -12.094 1 82.5 21 THR B C 1
ATOM 848 O O . THR B 1 21 ? 5.246 -1.27 -11.062 1 82.5 21 THR B O 1
ATOM 851 N N . SER B 1 22 ? 3.439 -0.53 -12.156 1 95.19 22 SER B N 1
ATOM 852 C CA . SER B 1 22 ? 3.049 0.345 -11.055 1 95.19 22 SER B CA 1
ATOM 853 C C . SER B 1 22 ? 2.662 -0.459 -9.82 1 95.19 22 SER B C 1
ATOM 855 O O . SER B 1 22 ? 2.174 -1.586 -9.938 1 95.19 22 SER B O 1
ATOM 857 N N . LEU B 1 23 ? 2.926 0.118 -8.82 1 98.06 23 LEU B N 1
ATOM 858 C CA . LEU B 1 23 ? 2.57 -0.508 -7.551 1 98.06 23 LEU B CA 1
ATOM 859 C C . LEU B 1 23 ? 1.062 -0.691 -7.438 1 98.06 23 LEU B C 1
ATOM 861 O O . LEU B 1 23 ? 0.592 -1.679 -6.867 1 98.06 23 LEU B O 1
ATOM 865 N N . CYS B 1 24 ? 0.331 0.236 -8.086 1 98.06 24 CYS B N 1
ATOM 866 C CA . CYS B 1 24 ? -1.122 0.112 -8.117 1 98.06 24 CYS B CA 1
ATOM 867 C C . CYS B 1 24 ? -1.544 -1.175 -8.82 1 98.06 24 CYS B C 1
ATOM 869 O O . CYS B 1 24 ? -2.32 -1.958 -8.273 1 98.06 24 CYS B O 1
ATOM 871 N N . PHE B 1 25 ? -0.994 -1.38 -9.984 1 96.75 25 PHE B N 1
ATOM 872 C CA . PHE B 1 25 ? -1.327 -2.57 -10.758 1 96.75 25 PHE B CA 1
ATOM 873 C C . PHE B 1 25 ? -0.869 -3.832 -10.039 1 96.75 25 PHE B C 1
ATOM 875 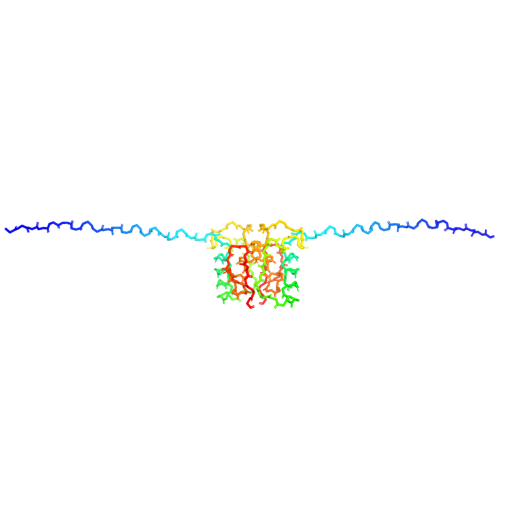O O . PHE B 1 25 ? -1.607 -4.816 -9.969 1 96.75 25 PHE B O 1
ATOM 882 N N . LEU B 1 26 ? 0.32 -3.826 -9.477 1 97.75 26 LEU B N 1
ATOM 883 C CA . LEU B 1 26 ? 0.808 -4.9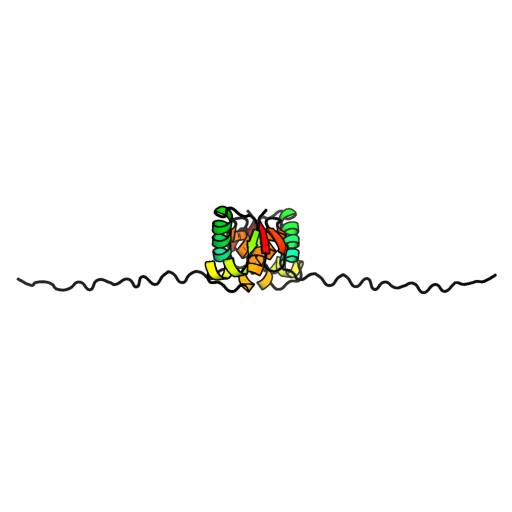65 -8.703 1 97.75 26 LEU B CA 1
ATOM 884 C C . LEU B 1 26 ? -0.152 -5.301 -7.566 1 97.75 26 LEU B C 1
ATOM 886 O O . LEU B 1 26 ? -0.481 -6.469 -7.352 1 97.75 26 LEU B O 1
ATOM 890 N N . THR B 1 27 ? -0.655 -4.344 -6.852 1 98.5 27 THR B N 1
ATOM 891 C CA . THR B 1 27 ? -1.586 -4.547 -5.746 1 98.5 27 THR B CA 1
ATOM 892 C C . THR B 1 27 ? -2.857 -5.238 -6.23 1 98.5 27 THR B C 1
ATOM 894 O O . THR B 1 27 ? -3.346 -6.168 -5.586 1 98.5 27 THR B O 1
ATOM 897 N N . GLN B 1 28 ? -3.316 -4.805 -7.332 1 98.19 28 GLN B N 1
ATOM 898 C CA . GLN B 1 28 ? -4.52 -5.414 -7.891 1 98.19 28 GLN B CA 1
ATOM 899 C C . GLN B 1 28 ? -4.301 -6.895 -8.188 1 98.19 28 GLN B C 1
ATOM 901 O O . GLN B 1 28 ? -5.156 -7.727 -7.871 1 98.19 28 GLN B O 1
ATOM 906 N N . ARG B 1 29 ? -3.238 -7.16 -8.734 1 97.25 29 ARG B N 1
ATOM 907 C CA . ARG B 1 29 ? -2.936 -8.555 -9.062 1 97.25 29 ARG B CA 1
ATOM 908 C C . ARG B 1 29 ? -2.762 -9.383 -7.793 1 97.25 29 ARG B C 1
ATO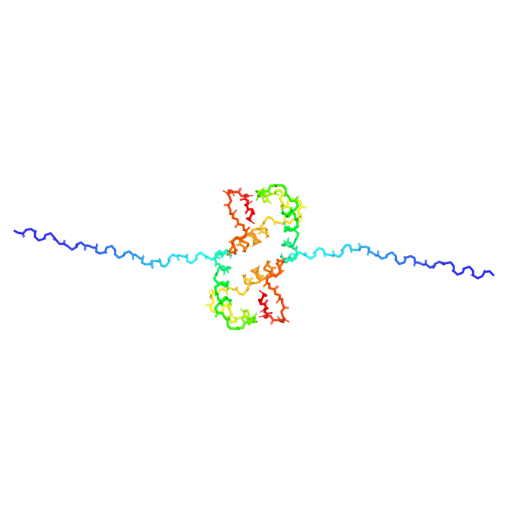M 910 O O . ARG B 1 29 ? -3.236 -10.516 -7.719 1 97.25 29 A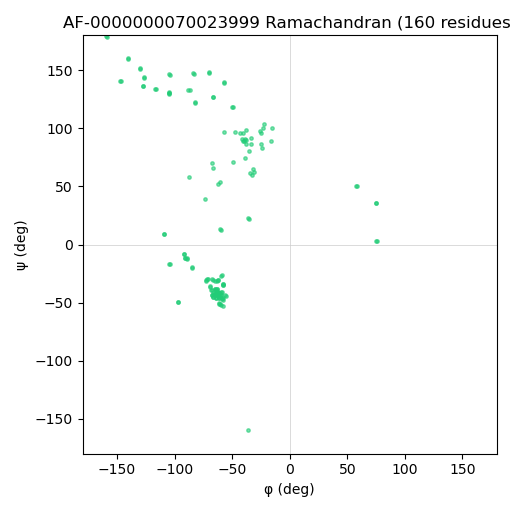RG B O 1
ATOM 917 N N . VAL B 1 30 ? -2.09 -8.82 -6.832 1 97.75 30 VAL B N 1
ATOM 918 C CA . VAL B 1 30 ? -1.901 -9.5 -5.555 1 97.75 30 VAL B CA 1
ATOM 919 C C . VAL B 1 30 ? -3.26 -9.812 -4.93 1 97.75 30 VAL B C 1
ATOM 921 O O . VAL B 1 30 ? -3.498 -10.938 -4.48 1 97.75 30 VAL B O 1
ATOM 924 N N . CYS B 1 31 ? -4.105 -8.844 -4.953 1 96.81 31 CYS B N 1
ATOM 925 C CA . CYS B 1 31 ? -5.418 -9.023 -4.348 1 96.81 31 CYS B CA 1
ATOM 926 C C . CYS B 1 31 ? -6.223 -10.086 -5.082 1 96.81 31 CYS B C 1
ATOM 928 O O . CYS B 1 31 ? -6.949 -10.859 -4.461 1 96.81 31 CYS B O 1
ATOM 930 N N . MET B 1 32 ? -6.098 -10.102 -6.367 1 96.06 32 MET B N 1
ATOM 931 C CA . MET B 1 32 ? -6.785 -11.117 -7.156 1 96.06 32 MET B CA 1
ATOM 932 C C . MET B 1 32 ? -6.312 -12.516 -6.77 1 96.06 32 MET B C 1
ATOM 934 O O . MET B 1 32 ? -7.125 -13.422 -6.566 1 96.06 32 MET B O 1
ATOM 938 N N . ILE B 1 33 ? -5.047 -12.68 -6.652 1 95.38 33 ILE B N 1
ATOM 939 C CA . ILE B 1 33 ? -4.457 -13.969 -6.301 1 95.38 33 ILE B CA 1
ATOM 940 C C . ILE B 1 33 ? -4.918 -14.383 -4.902 1 95.38 33 ILE B C 1
ATOM 942 O O . ILE B 1 33 ? -5.262 -15.547 -4.676 1 95.38 33 ILE B O 1
ATOM 946 N N . LEU B 1 34 ? -4.965 -13.438 -4.004 1 92.75 34 LEU B N 1
ATOM 947 C CA . LEU B 1 34 ? -5.348 -13.727 -2.625 1 92.75 34 LEU B CA 1
ATOM 948 C C . LEU B 1 34 ? -6.816 -14.125 -2.543 1 92.75 34 LEU B C 1
ATOM 950 O O . LEU B 1 34 ? -7.184 -15.016 -1.768 1 92.75 34 LEU B O 1
ATOM 954 N N . ARG B 1 35 ? -7.594 -13.469 -3.307 1 92.56 35 ARG B N 1
ATOM 955 C CA . ARG B 1 35 ? -9.016 -13.773 -3.328 1 92.56 35 ARG B CA 1
ATOM 956 C C . ARG B 1 35 ? -9.266 -15.188 -3.857 1 92.56 35 ARG B C 1
ATOM 958 O O . ARG B 1 35 ? -10.195 -15.867 -3.42 1 92.56 35 ARG B O 1
ATOM 965 N N . ASP B 1 36 ? -8.438 -15.609 -4.715 1 93.12 36 ASP B N 1
ATOM 966 C CA . ASP B 1 36 ? -8.609 -16.906 -5.367 1 93.12 36 ASP B CA 1
ATOM 967 C C . ASP B 1 36 ? -7.883 -18.016 -4.602 1 93.12 36 ASP B C 1
ATOM 969 O O . ASP B 1 36 ? -8.023 -19.188 -4.926 1 93.12 36 ASP B O 1
ATOM 973 N N . SER B 1 37 ? -7.125 -17.656 -3.633 1 92.31 37 SER B N 1
ATOM 974 C CA . SER B 1 37 ? -6.305 -18.625 -2.906 1 92.31 37 SER B CA 1
ATOM 975 C C . SER B 1 37 ? -7.109 -19.312 -1.809 1 92.31 37 SER B C 1
ATOM 977 O O . SER B 1 37 ? -7.988 -18.703 -1.197 1 92.31 37 SER B O 1
ATOM 979 N N . CYS B 1 38 ? -6.793 -20.562 -1.545 1 90.62 38 CYS B N 1
ATOM 980 C CA . CYS B 1 38 ? -7.434 -21.328 -0.483 1 90.62 38 CYS B CA 1
ATOM 981 C C . CYS B 1 38 ? -6.754 -21.078 0.858 1 90.62 38 CYS B C 1
ATOM 983 O O . CYS B 1 38 ? -7.371 -21.25 1.912 1 90.62 38 CYS B O 1
ATOM 985 N N . SER B 1 39 ? -5.539 -20.578 0.822 1 93.81 39 SER B N 1
ATOM 986 C CA . SER B 1 39 ? -4.77 -20.297 2.027 1 93.81 39 SER B CA 1
ATOM 987 C C . SER B 1 39 ? -4.723 -18.797 2.305 1 93.81 39 SER B C 1
ATOM 989 O O . SER B 1 39 ? -4.672 -17.984 1.375 1 93.81 39 SER B O 1
ATOM 991 N N . ARG B 1 40 ? -4.707 -18.516 3.592 1 94.81 40 ARG B N 1
ATOM 992 C CA . ARG B 1 40 ? -4.57 -17.125 3.994 1 94.81 40 ARG B CA 1
ATOM 993 C C . ARG B 1 40 ? -3.105 -16.734 4.148 1 94.81 40 ARG B C 1
ATOM 995 O O . ARG B 1 40 ? -2.779 -15.555 4.289 1 94.81 40 ARG B O 1
ATOM 1002 N N . VAL B 1 41 ? -2.293 -17.766 4.145 1 97.31 41 VAL B N 1
ATOM 1003 C CA . VAL B 1 41 ? -0.866 -17.5 4.297 1 97.31 41 VAL B CA 1
ATOM 1004 C C . VAL B 1 41 ? -0.166 -17.672 2.947 1 97.31 41 VAL B C 1
ATOM 1006 O O . VAL B 1 41 ? -0.363 -18.672 2.254 1 97.31 41 VAL B O 1
ATOM 1009 N N . ILE B 1 42 ? 0.611 -16.656 2.67 1 96.06 42 ILE B N 1
ATOM 1010 C CA . ILE B 1 42 ? 1.26 -16.672 1.364 1 96.06 42 ILE B CA 1
ATOM 1011 C C . ILE B 1 42 ? 2.766 -16.469 1.532 1 96.06 42 ILE B C 1
ATOM 1013 O O . ILE B 1 42 ? 3.201 -15.648 2.34 1 96.06 42 ILE B O 1
ATOM 1017 N N . ASP B 1 43 ? 3.506 -17.297 0.771 1 97.88 43 ASP B N 1
ATOM 1018 C CA . ASP B 1 43 ? 4.953 -17.156 0.669 1 97.88 43 ASP B CA 1
ATOM 1019 C C . ASP B 1 43 ? 5.324 -16.078 -0.35 1 97.88 43 ASP B C 1
ATOM 1021 O O . ASP B 1 43 ? 5.023 -16.203 -1.538 1 97.88 43 ASP B O 1
ATOM 1025 N N . LEU B 1 44 ? 6.055 -15.078 0.1 1 98.38 44 LEU B N 1
ATOM 1026 C CA . LEU B 1 44 ? 6.355 -13.922 -0.746 1 98.38 44 LEU B CA 1
ATOM 1027 C C . LEU B 1 44 ? 7.336 -14.305 -1.851 1 98.38 44 LEU B C 1
ATOM 1029 O O . LEU B 1 44 ? 7.316 -13.711 -2.934 1 98.38 44 LEU B O 1
ATOM 1033 N N . ASN B 1 45 ? 8.219 -15.305 -1.581 1 98.44 45 ASN B N 1
ATOM 1034 C CA . ASN B 1 45 ? 9.102 -15.789 -2.643 1 98.44 45 ASN B CA 1
ATOM 1035 C C . ASN B 1 45 ? 8.305 -16.422 -3.783 1 98.44 45 ASN B C 1
ATOM 1037 O O . ASN B 1 45 ? 8.578 -16.141 -4.957 1 98.44 45 ASN B O 1
ATOM 1041 N N . ALA B 1 46 ? 7.344 -17.266 -3.447 1 97.69 46 ALA B N 1
ATOM 1042 C CA . ALA B 1 46 ? 6.496 -17.906 -4.449 1 97.69 46 ALA B CA 1
ATOM 1043 C C . ALA B 1 46 ? 5.66 -16.859 -5.199 1 97.69 46 ALA B C 1
ATOM 1045 O O . ALA B 1 46 ? 5.504 -16.953 -6.418 1 97.69 46 ALA B O 1
ATOM 1046 N N . LEU B 1 47 ? 5.148 -15.938 -4.445 1 97.62 47 LEU B N 1
ATOM 1047 C CA . LEU B 1 47 ? 4.328 -14.891 -5.047 1 97.62 47 LEU B CA 1
ATOM 1048 C C . LEU B 1 47 ? 5.152 -14.047 -6.016 1 97.62 47 LEU B C 1
ATOM 1050 O O . LEU B 1 47 ? 4.684 -13.727 -7.113 1 97.62 47 LEU B O 1
ATOM 1054 N N . ALA B 1 48 ? 6.395 -13.688 -5.645 1 97.88 48 ALA B N 1
ATOM 1055 C CA . ALA B 1 48 ? 7.289 -12.922 -6.508 1 97.88 48 ALA B CA 1
ATOM 1056 C C . ALA B 1 48 ? 7.555 -13.656 -7.816 1 97.88 48 ALA B C 1
ATOM 1058 O O . ALA B 1 48 ? 7.555 -13.039 -8.891 1 97.88 48 ALA B O 1
ATOM 1059 N N . LYS B 1 49 ? 7.738 -14.938 -7.762 1 97.5 49 LYS B N 1
ATOM 1060 C CA . LYS B 1 49 ? 7.961 -15.766 -8.945 1 97.5 49 LYS B CA 1
ATOM 1061 C C . LYS B 1 49 ? 6.719 -15.812 -9.828 1 97.5 49 LYS B C 1
ATOM 1063 O O . LYS B 1 49 ? 6.812 -15.672 -11.047 1 97.5 49 LYS B O 1
ATOM 1068 N N . THR B 1 50 ? 5.57 -16.016 -9.148 1 96.25 50 THR B N 1
ATOM 1069 C CA . THR B 1 50 ? 4.297 -16.109 -9.859 1 96.25 50 THR B CA 1
ATOM 1070 C C . THR B 1 50 ? 4.004 -14.812 -10.602 1 96.25 50 THR B C 1
ATOM 1072 O O . THR B 1 50 ? 3.58 -14.836 -11.766 1 96.25 50 THR B O 1
ATOM 1075 N N . LEU B 1 51 ? 4.27 -13.68 -9.969 1 96.75 51 LEU B N 1
ATOM 1076 C CA . LEU B 1 51 ? 3.932 -12.367 -10.523 1 96.75 51 LEU B CA 1
ATOM 1077 C C . LEU B 1 51 ? 5.082 -11.812 -11.352 1 96.75 51 LEU B C 1
ATOM 1079 O O . LEU B 1 51 ? 4.93 -10.797 -12.031 1 96.75 51 LEU B O 1
ATOM 1083 N N . LYS B 1 52 ? 6.195 -12.414 -11.266 1 97 52 LYS B N 1
ATOM 1084 C CA . LYS B 1 52 ? 7.395 -11.992 -11.984 1 97 52 LYS B CA 1
ATOM 1085 C C . LYS B 1 52 ? 7.77 -10.555 -11.633 1 97 52 LYS B C 1
ATOM 1087 O O . LYS B 1 52 ? 7.98 -9.734 -12.523 1 97 52 LYS B O 1
ATOM 1092 N N . VAL B 1 53 ? 7.82 -10.305 -10.32 1 97.88 53 VAL B N 1
ATOM 1093 C CA . VAL B 1 53 ? 8.227 -9 -9.805 1 97.88 53 VAL B CA 1
ATOM 1094 C C . VAL B 1 53 ? 9.305 -9.172 -8.742 1 97.88 53 VAL B C 1
ATOM 1096 O O . VAL B 1 53 ? 9.406 -10.234 -8.125 1 97.88 53 VAL B O 1
ATOM 1099 N N . PRO B 1 54 ? 10.188 -8.141 -8.586 1 97.19 54 PRO B N 1
ATOM 1100 C CA . PRO B 1 54 ? 11.109 -8.18 -7.449 1 97.19 54 PRO B CA 1
ATOM 1101 C C . PRO B 1 54 ? 10.383 -8.281 -6.109 1 97.19 54 PRO B C 1
ATOM 1103 O O . PRO B 1 54 ? 9.352 -7.621 -5.91 1 97.19 54 PRO B O 1
ATOM 1106 N N . LYS B 1 55 ? 10.906 -9.086 -5.223 1 97.94 55 LYS B N 1
ATOM 1107 C CA . LYS B 1 55 ? 10.305 -9.305 -3.914 1 97.94 55 LYS B CA 1
ATOM 1108 C C . LYS B 1 55 ? 10.156 -7.996 -3.145 1 97.94 55 LYS B C 1
ATOM 1110 O O . LYS B 1 55 ? 9.188 -7.812 -2.404 1 97.94 55 LYS B O 1
ATOM 1115 N N . ARG B 1 56 ? 11.039 -7.098 -3.309 1 97.75 56 ARG B N 1
ATOM 1116 C CA . ARG B 1 56 ? 11.023 -5.82 -2.602 1 97.75 56 ARG B CA 1
ATOM 1117 C C . ARG B 1 56 ? 9.727 -5.066 -2.867 1 97.75 56 ARG B C 1
ATOM 1119 O O . ARG B 1 56 ? 9.219 -4.371 -1.986 1 97.75 56 ARG B O 1
ATOM 1126 N N . ARG B 1 57 ? 9.133 -5.145 -4.035 1 98.38 57 ARG B N 1
ATOM 1127 C CA . ARG B 1 57 ? 7.883 -4.473 -4.379 1 98.38 57 ARG B CA 1
ATOM 1128 C C . ARG B 1 57 ? 6.719 -5.051 -3.584 1 98.38 57 ARG B C 1
ATOM 1130 O O . ARG B 1 57 ? 5.773 -4.328 -3.244 1 98.38 57 ARG B O 1
ATOM 1137 N N . LEU B 1 58 ? 6.789 -6.301 -3.234 1 98.44 58 LEU B N 1
ATOM 1138 C CA . LEU B 1 58 ? 5.738 -6.941 -2.451 1 98.44 58 LEU B CA 1
ATOM 1139 C C . LEU B 1 58 ? 5.773 -6.461 -1.004 1 98.44 58 LEU B C 1
ATOM 1141 O O . LEU B 1 58 ? 4.73 -6.355 -0.355 1 98.44 58 LEU B O 1
ATOM 1145 N N . TYR B 1 59 ? 6.965 -6.16 -0.621 1 98.06 59 TYR B N 1
ATOM 1146 C CA . TYR B 1 59 ? 7.047 -5.59 0.719 1 98.06 59 TYR B CA 1
ATOM 1147 C C . TYR B 1 59 ? 6.293 -4.266 0.795 1 98.06 59 TYR B C 1
ATOM 1149 O O . TYR B 1 59 ? 5.609 -3.988 1.782 1 98.06 59 TYR B O 1
ATOM 1157 N N . ASP B 1 60 ? 6.398 -3.463 -0.155 1 98.38 60 ASP B N 1
ATOM 1158 C CA . ASP B 1 60 ? 5.652 -2.207 -0.173 1 98.38 60 ASP B CA 1
ATOM 1159 C C . ASP B 1 60 ? 4.148 -2.459 -0.081 1 98.38 60 ASP B C 1
ATOM 1161 O O . ASP B 1 60 ? 3.461 -1.841 0.733 1 98.38 60 ASP B O 1
ATOM 1165 N N . VAL B 1 61 ? 3.703 -3.342 -0.852 1 98.69 61 VAL B N 1
ATOM 1166 C CA . VAL B 1 61 ? 2.287 -3.693 -0.871 1 98.69 61 VAL B CA 1
ATOM 1167 C C . VAL B 1 61 ? 1.859 -4.195 0.507 1 98.69 61 VAL B C 1
ATOM 1169 O O . VAL B 1 61 ? 0.896 -3.688 1.087 1 98.69 61 VAL B O 1
ATOM 1172 N N . THR B 1 62 ? 2.617 -5.176 1.043 1 98.56 62 THR B N 1
ATOM 1173 C CA . THR B 1 62 ? 2.197 -5.84 2.271 1 98.56 62 THR B CA 1
ATOM 1174 C C . THR B 1 62 ? 2.287 -4.887 3.459 1 98.56 62 THR B C 1
ATOM 1176 O O . THR B 1 62 ? 1.459 -4.938 4.371 1 98.56 62 THR B O 1
ATOM 1179 N N . ASN B 1 63 ? 3.301 -4.012 3.469 1 98.12 63 ASN B N 1
ATOM 1180 C CA . ASN B 1 63 ? 3.424 -3.039 4.547 1 98.12 63 ASN B CA 1
ATOM 1181 C C . ASN B 1 63 ? 2.227 -2.094 4.59 1 98.12 63 ASN B C 1
ATOM 1183 O O . ASN B 1 63 ? 1.715 -1.781 5.668 1 98.12 63 ASN B O 1
ATOM 1187 N N . VAL B 1 64 ? 1.792 -1.627 3.467 1 98.69 64 VAL B N 1
ATOM 1188 C CA . VAL B 1 64 ? 0.645 -0.726 3.418 1 98.69 64 VAL B CA 1
ATOM 1189 C C . VAL B 1 64 ? -0.62 -1.476 3.83 1 98.69 64 VAL B C 1
ATOM 1191 O O . VAL B 1 64 ? -1.405 -0.981 4.641 1 98.69 64 VAL B O 1
ATOM 1194 N N . LEU B 1 65 ? -0.779 -2.691 3.328 1 98.5 65 LEU B N 1
ATOM 1195 C CA . LEU B 1 65 ? -1.955 -3.484 3.67 1 98.5 65 LEU B CA 1
ATOM 1196 C C . LEU B 1 65 ? -1.976 -3.811 5.16 1 98.5 65 LEU B C 1
ATOM 1198 O O . LEU B 1 65 ? -3.043 -3.854 5.777 1 98.5 65 LEU B O 1
ATOM 1202 N N . GLU B 1 66 ? -0.854 -4.09 5.703 1 98.38 66 GLU B N 1
ATOM 1203 C CA . GLU B 1 66 ? -0.76 -4.285 7.145 1 98.38 66 GLU B CA 1
ATOM 1204 C C . GLU B 1 66 ? -1.117 -3.006 7.898 1 98.38 66 GLU B C 1
ATOM 1206 O O . GLU B 1 66 ? -1.787 -3.055 8.93 1 98.38 66 GLU B O 1
ATOM 1211 N N . GLY B 1 67 ? -0.699 -1.897 7.367 1 98.19 67 GLY B N 1
ATOM 1212 C CA . GLY B 1 67 ? -1 -0.616 7.984 1 98.19 67 GLY B CA 1
ATOM 1213 C C . GLY B 1 67 ? -2.488 -0.354 8.117 1 98.19 67 GLY B C 1
ATOM 1214 O O . GLY B 1 67 ? -2.916 0.392 9 1 98.19 67 GLY B O 1
ATOM 1215 N N . ILE B 1 68 ? -3.203 -0.932 7.285 1 97.75 68 ILE B N 1
ATOM 1216 C CA . ILE B 1 68 ? -4.645 -0.723 7.348 1 97.75 68 ILE B CA 1
ATOM 1217 C C . ILE B 1 68 ? -5.332 -2 7.832 1 97.75 68 ILE B C 1
ATOM 1219 O O . ILE B 1 68 ? -6.527 -2.193 7.605 1 97.75 68 ILE B O 1
ATOM 1223 N N . SER B 1 69 ? -4.531 -2.996 8.297 1 97.5 69 SER B N 1
ATOM 1224 C CA . SER B 1 69 ? -4.98 -4.188 9.008 1 97.5 69 SER B CA 1
ATOM 1225 C C . SER B 1 69 ? -5.625 -5.191 8.055 1 97.5 69 SER B C 1
ATOM 1227 O O . SER B 1 69 ? -6.586 -5.871 8.414 1 97.5 69 SER B O 1
ATOM 1229 N N . LEU B 1 70 ? -5.129 -5.285 6.863 1 97.25 70 LEU B N 1
ATOM 1230 C CA . LEU B 1 70 ? -5.637 -6.277 5.922 1 97.25 70 LEU B CA 1
ATOM 1231 C C . LEU B 1 70 ? -4.668 -7.445 5.789 1 97.25 70 LEU B C 1
ATOM 1233 O O . LEU B 1 70 ? -5.031 -8.5 5.262 1 97.25 70 LEU B O 1
ATOM 1237 N N . ALA B 1 71 ? -3.496 -7.23 6.215 1 97.62 71 ALA B N 1
ATOM 1238 C CA . ALA B 1 71 ? -2.473 -8.273 6.219 1 97.62 71 ALA B CA 1
ATOM 1239 C C . ALA B 1 71 ? -1.63 -8.203 7.488 1 97.62 71 ALA B C 1
ATOM 1241 O O . ALA B 1 71 ? -1.629 -7.191 8.188 1 97.62 71 ALA B O 1
ATOM 1242 N N . ARG B 1 72 ? -1.003 -9.273 7.762 1 97.56 72 ARG B N 1
ATOM 1243 C CA . ARG B 1 72 ? -0.101 -9.32 8.906 1 97.56 72 ARG B CA 1
ATOM 1244 C C . ARG B 1 72 ? 1.077 -10.25 8.641 1 97.56 72 ARG B C 1
ATOM 1246 O O . ARG B 1 72 ? 0.902 -11.336 8.086 1 97.56 72 ARG B O 1
ATOM 1253 N N . LYS B 1 73 ? 2.193 -9.797 9.102 1 96.75 73 LYS B N 1
ATOM 1254 C CA . LYS B 1 73 ? 3.363 -10.664 9.008 1 96.75 73 LYS B CA 1
ATOM 1255 C C . LYS B 1 73 ? 3.213 -11.891 9.891 1 96.75 73 LYS B C 1
ATOM 1257 O O . LYS B 1 73 ? 2.965 -11.773 11.094 1 96.75 73 LYS B O 1
ATOM 1262 N N . LYS B 1 74 ? 3.383 -13.086 9.328 1 97.19 74 LYS B N 1
ATOM 1263 C CA . LYS B 1 74 ? 3.324 -14.328 10.086 1 97.19 74 LYS B CA 1
ATOM 1264 C C . LYS B 1 74 ? 4.723 -14.812 10.461 1 97.19 74 LYS B C 1
ATOM 1266 O O . LYS B 1 74 ? 4.965 -15.195 11.609 1 97.19 74 LYS B O 1
ATOM 1271 N N . SER B 1 75 ? 5.609 -14.867 9.5 1 97.06 75 SER B N 1
ATOM 1272 C CA . SER B 1 75 ? 7.012 -15.242 9.641 1 97.06 75 SER B CA 1
ATOM 1273 C C . SER B 1 75 ? 7.844 -14.719 8.477 1 97.06 75 SER B C 1
ATOM 1275 O O . SER B 1 75 ? 7.34 -13.977 7.629 1 97.06 75 SER B O 1
ATOM 1277 N N . LYS B 1 76 ? 9.125 -14.984 8.531 1 97.12 76 LYS B N 1
ATOM 1278 C CA . LYS B 1 76 ? 9.984 -14.516 7.453 1 97.12 76 LYS B CA 1
ATOM 1279 C C . LYS B 1 76 ? 9.414 -14.898 6.09 1 97.12 76 LYS B C 1
ATOM 1281 O O . LYS B 1 76 ? 9.133 -16.078 5.836 1 97.12 76 LYS B O 1
ATOM 1286 N N . ASN B 1 77 ? 9.094 -14 5.277 1 97.81 7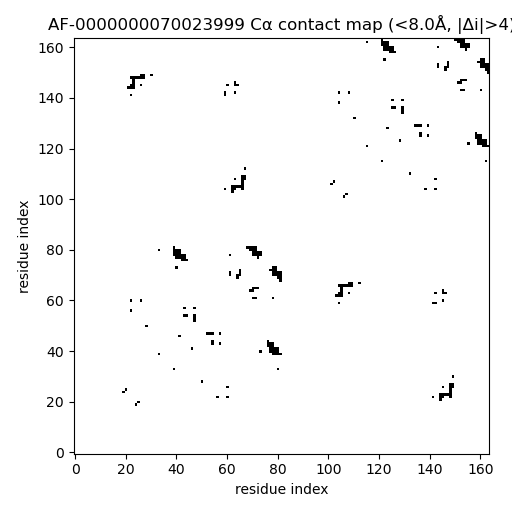7 ASN B N 1
ATOM 1287 C CA . ASN B 1 77 ? 8.648 -14.133 3.895 1 97.81 77 ASN B CA 1
ATOM 1288 C C . ASN B 1 77 ? 7.207 -14.617 3.811 1 97.81 77 ASN B C 1
ATOM 1290 O O . ASN B 1 77 ? 6.746 -15.039 2.746 1 97.81 77 ASN B O 1
ATOM 1294 N N . HIS B 1 78 ? 6.562 -14.789 4.953 1 98.25 78 HIS B N 1
ATOM 1295 C CA . HIS B 1 78 ? 5.176 -15.242 4.941 1 98.25 78 HIS B CA 1
ATOM 1296 C C . HIS B 1 78 ? 4.246 -14.188 5.531 1 98.25 78 HIS B C 1
ATOM 1298 O O . HIS B 1 78 ? 4.52 -13.641 6.602 1 98.25 78 HIS B O 1
ATOM 1304 N N . ILE B 1 79 ? 3.186 -13.984 4.809 1 97.88 79 ILE B N 1
ATOM 1305 C CA . ILE B 1 79 ? 2.184 -13.008 5.227 1 97.88 79 ILE B CA 1
ATOM 1306 C C . ILE B 1 79 ? 0.807 -13.664 5.27 1 97.88 79 ILE B C 1
ATOM 1308 O O . ILE B 1 79 ? 0.52 -14.57 4.484 1 97.88 79 ILE B O 1
ATOM 1312 N N . GLU B 1 80 ? 0.024 -13.266 6.211 1 98.06 80 GLU B N 1
ATOM 1313 C CA . GLU B 1 80 ? -1.357 -13.719 6.336 1 98.06 80 GLU B CA 1
ATOM 1314 C C . GLU B 1 80 ? -2.336 -12.641 5.891 1 98.06 80 GLU B C 1
ATOM 1316 O O . GLU B 1 80 ? -2.229 -11.484 6.309 1 98.06 80 GLU B O 1
ATOM 1321 N N . TRP B 1 81 ? -3.201 -13.016 5.062 1 95.5 81 TRP B N 1
ATOM 1322 C CA . TRP B 1 81 ? -4.277 -12.125 4.645 1 95.5 81 TRP B CA 1
ATOM 1323 C C . TRP B 1 81 ? -5.465 -12.219 5.594 1 95.5 81 TRP B C 1
ATOM 1325 O O . TRP B 1 81 ? -5.902 -13.32 5.941 1 95.5 81 TRP B O 1
ATOM 1335 N N . LEU B 1 82 ? -5.953 -11.062 5.977 1 90.5 82 LEU B N 1
ATOM 1336 C CA . LEU B 1 82 ? -6.984 -11.055 7.008 1 90.5 82 LEU B CA 1
ATOM 1337 C C . LEU B 1 82 ? -8.367 -10.898 6.395 1 90.5 82 LEU B C 1
ATOM 1339 O O . LEU B 1 82 ? -8.516 -10.273 5.34 1 90.5 82 LEU B O 1
#

Solvent-accessible surface area (backbone atoms only — not comparable to full-atom values): 9717 Å² total; per-residue (Å²): 136,86,78,82,65,83,71,78,75,76,71,64,73,76,63,67,71,77,76,70,82,42,58,26,54,50,34,37,52,52,50,53,51,52,70,72,42,92,57,50,63,44,51,44,67,59,48,20,62,74,67,70,46,66,55,71,62,51,49,56,44,48,29,35,35,31,31,72,66,41,28,42,81,73,50,94,59,26,36,32,57,103,135,87,78,79,78,79,78,76,74,76,71,65,76,77,64,67,70,76,73,69,84,42,58,26,53,50,35,37,52,52,49,52,53,53,70,71,43,93,55,50,63,43,50,44,68,60,49,20,62,75,68,69,47,66,56,69,60,50,49,56,44,48,30,34,36,31,31,72,64,42,30,44,82,73,50,93,61,27,35,31,57,103

=== Feature glo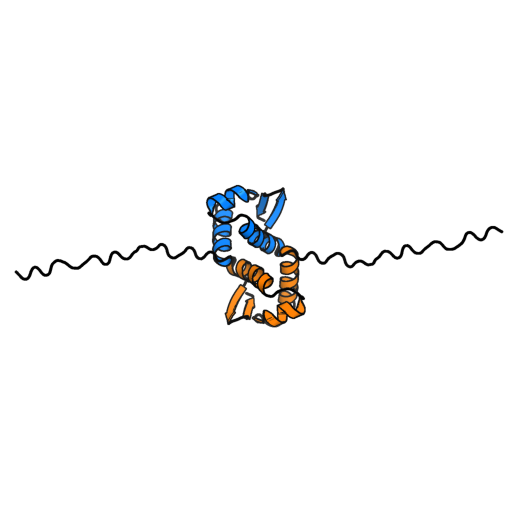ssary ===
Legend for the data blocks above and below:

— What the protein is —

Sequence gives the chain of amino acids in standard one-letter code (A=alanine, C=cysteine, …, Y=tyrosine), read N→C. It is the only feature that is directly encoded by the gene; all structural features are derived from the folded form of this sequence.

The annotation block draws on four external resources. InterPro: which protein families and domains the sequence belongs to. GO: standardized terms for what the protein does, what process it participates in, and where in the cell it acts. CATH: which structural fold it has in the CATH hierarchy. Organism: the species of origin.

— Where its atoms are —

Atomic coordinates in PDBx/mmCIF format — the same representation the Protein Data Bank distributes. Each line of the _atom_site loop places one backbone atom in Cartesian space (units: ångströms, origin: arbitrary).

Six rendered views show the 3D structure from the faces of a cube — i.e. along ±x, ±y, ±z. Rendering representation is drawn randomly per protein from cartoon (secondary-structure ribbons), sticks (backbone bonds), or molecular surface; coloring is either N→C rainbow (blue at the N-terminus through red at the C-terminus) or one color per chain.

— Local backbone conformation —

DSSP 8-state secondary structure assigns each residue one of H (α-helix), G (3₁₀-helix), I (π-helix), E (extended β-strand), B (isolated β-bridge), T (hydrogen-bonded turn), S (bend), or '-' (coil). The assignment is computed from backbone hydrogen-bond geometry via the Kabsch–Sander algorithm.

P-SEA three-state annotation labels each residue as helix, strand, or coil based purely on the geometry of the Cα trace. It serves as a fallback when the full backbone (and thus DSSP) is unavailable.

φ (phi) and ψ (psi) are the two rotatable backbone dihedrals per residue: φ is the C(i-1)–N–Cα–C torsion, ψ is the N–Cα–C–N(i+1) torsion, both in degrees on (−180°, 180°]. α-helical residues cluster near (−60°, −45°); β-strand residues near (−120°, +130°). A Ramachandran plot is simply a scatter of (φ, ψ) for every residue.

— Global shape and packing —

Radius of gyration (Rg) is the root-mean-square distance of Cα atoms from their centroid — a single number for overall size and compactness. A globular domain of N residues has Rg ≈ 2.2·N^0.38 Å; an extended or disordered chain has a much larger Rg. The Cα contact count is the number of residue pairs whose Cα atoms are within 8 Å and are more than four positions apart in sequence — a standard proxy for tertiary packing density. The bounding box is the smallest axis-aligned box enclosing all Cα atoms.

Accessible surface area quantifies burial. A residue with SASA near zero is packed into the hydrophobic core; one with SASA >100 Å² sits on the surface. Computed here via the Shrake–Rupley numerical algorithm with a 1.4 Å probe.

The contact map is a binary N×N matrix image: pixel (i, j) is dark where Cα_i and Cα_j are within 8 Å and |i−j|>4. Because the |i−j|>4 filter removes local helical contacts, off-diagonal stripes parallel to the main diagonal indicate parallel β-sheets; stripes perpendicular to it indicate antiparallel β-sheets. The Ramachandran plot scatters every residue's (φ, ψ) pair against the sterically allowed regions. The PAE heatmap renders the predicted-aligned-error matrix.

— Structural neighborhood —

A 3Di character summarizes, for each residue, the relative orientation of the Cα frame of its nearest spatial neighbor. Because it encodes fold topology rather than chemistry, 3Di alignments detect remote structural similarity that sequence alignment misses.

Structural nearest neighbors (via Foldseek easy-search vs the PDB). Reported per hit: target PDB id, E-value, and alignment TM-score. A TM-score above ~0.5 is the conventional threshold for 'same fold'.

— Confidence and disorder —

For AlphaFold models, the B-factor field carries pLDDT — the model's own estimate of local accuracy on a 0–100 scale. Regions with pLDDT<50 should be treated as essentially unmodeled; they often correspond to intrinsically disordered segments.

B-factor (Debye–Waller factor) reflects atomic displacement in the crystal lattice. It is an experimental observable (units Å²), not a prediction; low values mean the atom is pinned down, high values mean it moves or is heterogeneous across the crystal.

Predicted Aligned Error (PAE) is an AlphaFold confidence matrix: entry (i, j) is the expected error in the position of residue j, in ångströms, when the prediction is superimposed on the true structure at residue i. Low PAE within a block of residues means that block is internally rigid and well-predicted; high PAE between two blocks means their relative placement is uncertain even if each block individually is confident.